Protein AF-A0A4Q3CHF1-F1 (afdb_monomer_lite)

Secondary structure (DSSP, 8-state):
---TTSEEEEEETTEEEEEETT--HHHHHHHTT--GGG--------

Structure (mmCIF, N/CA/C/O backbone):
data_AF-A0A4Q3CHF1-F1
#
_entry.id   AF-A0A4Q3CHF1-F1
#
loop_
_atom_site.group_PDB
_atom_site.id
_atom_site.type_symbol
_atom_site.label_atom_id
_atom_site.label_alt_id
_atom_site.label_comp_id
_atom_site.label_asym_id
_atom_site.label_entity_id
_atom_site.label_seq_id
_atom_site.pdbx_PDB_ins_code
_atom_site.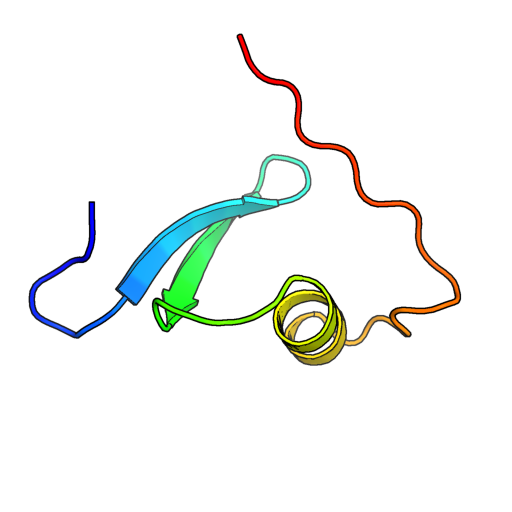Cartn_x
_atom_site.Cartn_y
_atom_site.Cartn_z
_atom_site.occupancy
_atom_site.B_iso_or_equiv
_atom_site.auth_seq_id
_atom_site.auth_comp_id
_atom_site.auth_asym_id
_atom_site.auth_atom_id
_atom_site.pdbx_PDB_model_num
ATOM 1 N N . MET A 1 1 ? 4.625 0.073 -13.014 1.00 77.12 1 MET A N 1
ATOM 2 C CA . MET A 1 1 ? 5.448 -0.951 -13.691 1.00 77.12 1 MET A CA 1
ATOM 3 C C . MET A 1 1 ? 6.254 -1.666 -12.621 1.00 77.12 1 MET A C 1
ATOM 5 O O . MET A 1 1 ? 6.761 -0.979 -11.741 1.00 77.12 1 MET A O 1
ATOM 9 N N . THR A 1 2 ? 6.297 -2.997 -12.634 1.00 92.31 2 THR A N 1
ATOM 10 C CA . THR A 1 2 ? 7.051 -3.781 -11.643 1.00 92.31 2 THR A CA 1
ATOM 11 C C . THR A 1 2 ? 8.537 -3.756 -11.985 1.00 92.31 2 THR A C 1
ATOM 13 O O . THR A 1 2 ? 8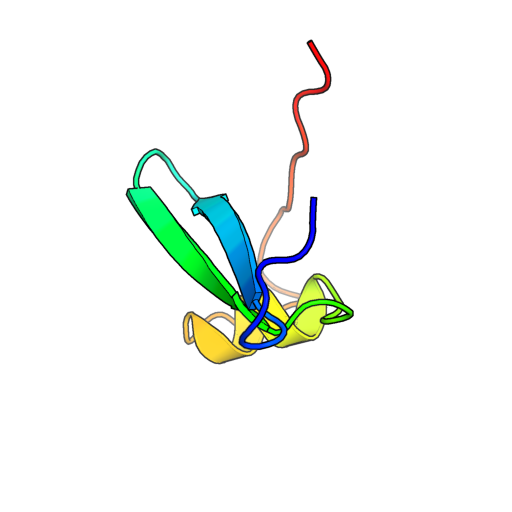.912 -3.936 -13.142 1.00 92.31 2 THR A O 1
ATOM 16 N N . ASN A 1 3 ? 9.373 -3.493 -10.989 1.00 93.94 3 ASN A N 1
ATOM 17 C CA . ASN A 1 3 ? 10.825 -3.490 -11.099 1.00 93.94 3 ASN A CA 1
ATOM 18 C C . ASN A 1 3 ? 11.366 -4.937 -11.176 1.00 93.94 3 ASN A C 1
ATOM 20 O O . ASN A 1 3 ? 10.677 -5.865 -10.747 1.00 93.94 3 ASN A O 1
ATOM 24 N N . PRO A 1 4 ? 12.608 -5.158 -11.653 1.00 95.62 4 PRO A N 1
ATOM 25 C CA . PRO A 1 4 ? 13.193 -6.503 -11.774 1.00 95.62 4 PRO A CA 1
ATOM 26 C C . PRO A 1 4 ? 13.305 -7.287 -10.459 1.00 95.62 4 PRO A C 1
ATOM 28 O O . PRO A 1 4 ? 13.358 -8.510 -10.476 1.00 95.62 4 PRO A O 1
ATOM 31 N N . ASP A 1 5 ? 13.326 -6.593 -9.322 1.00 95.31 5 ASP A N 1
AT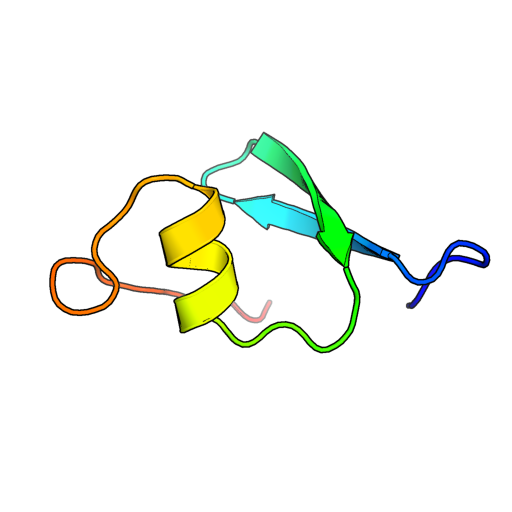OM 32 C CA . ASP A 1 5 ? 13.339 -7.180 -7.976 1.00 95.31 5 ASP A CA 1
ATOM 33 C C . ASP A 1 5 ? 11.929 -7.486 -7.434 1.00 95.31 5 ASP A C 1
ATOM 35 O O . ASP A 1 5 ? 11.769 -7.769 -6.252 1.00 95.31 5 ASP A O 1
ATOM 39 N N . GLY A 1 6 ? 10.894 -7.393 -8.274 1.00 96.38 6 GLY A N 1
ATOM 40 C CA . GLY A 1 6 ? 9.518 -7.719 -7.899 1.00 96.38 6 GLY A CA 1
ATOM 41 C C . GLY A 1 6 ? 8.781 -6.614 -7.140 1.00 96.38 6 GLY A C 1
ATOM 42 O O . GLY A 1 6 ? 7.678 -6.846 -6.652 1.00 96.38 6 GLY A O 1
ATOM 43 N N . THR A 1 7 ? 9.343 -5.409 -7.049 1.00 96.88 7 THR A N 1
ATOM 44 C CA . THR A 1 7 ? 8.731 -4.290 -6.315 1.00 96.88 7 THR A CA 1
ATOM 45 C C . THR A 1 7 ? 8.059 -3.264 -7.229 1.00 96.88 7 THR A C 1
ATOM 47 O O . THR A 1 7 ? 8.341 -3.187 -8.424 1.00 96.88 7 THR A O 1
ATOM 50 N N . ILE A 1 8 ? 7.208 -2.411 -6.665 1.00 95.94 8 ILE A N 1
ATOM 51 C CA . ILE A 1 8 ? 6.689 -1.197 -7.302 1.00 95.94 8 ILE A CA 1
ATOM 52 C C . ILE A 1 8 ? 7.026 0.032 -6.459 1.00 95.94 8 ILE A C 1
ATOM 54 O O . ILE A 1 8 ? 7.164 -0.047 -5.239 1.00 95.94 8 ILE A O 1
ATOM 58 N N . GLN A 1 9 ? 7.150 1.180 -7.122 1.00 95.50 9 GLN A N 1
ATOM 59 C CA . GLN A 1 9 ? 7.246 2.468 -6.441 1.00 95.50 9 GLN A CA 1
ATOM 60 C C . GLN A 1 9 ? 5.851 3.054 -6.247 1.00 95.50 9 GLN A C 1
ATOM 62 O O . GLN A 1 9 ? 5.059 3.102 -7.190 1.00 95.50 9 GLN A O 1
ATOM 67 N N . VAL A 1 10 ? 5.575 3.525 -5.036 1.00 92.50 10 VAL A N 1
ATOM 68 C CA . VAL A 1 10 ? 4.329 4.202 -4.672 1.00 92.50 10 VAL A CA 1
ATOM 69 C C . VAL A 1 10 ? 4.640 5.466 -3.879 1.00 92.50 10 VAL A C 1
ATOM 71 O O . VAL A 1 10 ? 5.721 5.609 -3.303 1.00 92.50 10 VAL A O 1
ATOM 74 N N . ARG A 1 11 ? 3.680 6.389 -3.842 1.00 93.44 11 ARG A N 1
ATOM 75 C CA . ARG A 1 11 ? 3.696 7.518 -2.912 1.00 93.44 11 ARG A CA 1
ATOM 76 C C . ARG A 1 11 ? 2.562 7.327 -1.923 1.00 93.44 11 ARG A C 1
ATOM 78 O O . ARG A 1 11 ? 1.413 7.214 -2.338 1.00 93.44 11 ARG A O 1
ATOM 85 N N . VAL A 1 12 ? 2.888 7.289 -0.639 1.00 93.31 12 VAL A N 1
ATOM 86 C CA . VAL A 1 12 ? 1.901 7.197 0.442 1.00 93.31 12 VAL A CA 1
ATOM 87 C C . VAL A 1 12 ? 2.060 8.440 1.295 1.00 93.31 12 VAL A C 1
ATOM 89 O O . VAL A 1 12 ? 3.145 8.686 1.814 1.00 93.31 12 VAL A O 1
ATOM 92 N N . ASN A 1 13 ? 1.003 9.248 1.393 1.00 91.25 13 ASN A N 1
ATOM 93 C CA . ASN A 1 13 ? 1.023 10.521 2.123 1.00 91.25 13 ASN A CA 1
ATOM 94 C C . ASN A 1 13 ? 2.202 11.432 1.717 1.00 91.25 13 ASN A C 1
ATOM 96 O O . ASN A 1 13 ? 2.852 12.052 2.551 1.00 91.25 13 ASN A O 1
ATOM 100 N N . GLY A 1 14 ? 2.514 11.472 0.416 1.00 92.44 14 GLY A N 1
ATOM 101 C CA . GLY A 1 14 ? 3.617 12.262 -0.144 1.00 92.44 14 GLY A CA 1
ATOM 102 C C . GLY A 1 14 ? 4.998 11.599 -0.082 1.00 92.44 14 GLY A C 1
ATOM 103 O O . GLY A 1 14 ? 5.879 12.005 -0.843 1.00 92.44 14 GLY A O 1
ATOM 104 N N . GLU A 1 15 ? 5.178 10.552 0.728 1.00 95.31 15 GLU A N 1
ATOM 105 C CA . GLU A 1 15 ? 6.453 9.852 0.906 1.00 95.31 15 GLU A CA 1
ATOM 106 C C . GLU A 1 15 ? 6.675 8.772 -0.162 1.00 95.31 15 GLU A C 1
ATOM 108 O O . GLU A 1 15 ? 5.788 7.959 -0.434 1.00 95.31 15 GLU A O 1
ATOM 113 N N . HIS A 1 16 ? 7.873 8.746 -0.753 1.00 95.31 16 HIS A N 1
ATOM 114 C CA . HIS A 1 16 ? 8.276 7.718 -1.713 1.00 95.31 16 HIS A CA 1
ATOM 115 C C . HIS A 1 16 ? 8.594 6.403 -1.009 1.00 95.31 16 HIS A C 1
ATOM 117 O O . HIS A 1 16 ? 9.456 6.351 -0.135 1.00 95.31 16 HIS A O 1
ATOM 123 N N . ARG A 1 17 ? 7.940 5.325 -1.443 1.00 94.44 17 ARG A N 1
ATOM 124 C CA . ARG A 1 17 ? 8.124 3.983 -0.887 1.00 94.44 17 ARG A CA 1
ATOM 125 C C . ARG A 1 17 ? 8.268 2.952 -2.001 1.00 94.44 17 ARG A C 1
ATOM 127 O O . ARG A 1 17 ? 7.737 3.119 -3.101 1.00 94.44 17 ARG A O 1
ATOM 134 N N . ARG A 1 18 ? 8.989 1.874 -1.697 1.00 95.44 18 ARG A N 1
ATOM 135 C CA . ARG A 1 18 ? 9.144 0.694 -2.551 1.00 95.44 18 ARG A CA 1
ATOM 136 C C . ARG A 1 18 ? 8.507 -0.482 -1.824 1.00 95.44 18 ARG A C 1
ATOM 138 O O . ARG A 1 18 ? 8.906 -0.772 -0.703 1.00 95.44 18 ARG A O 1
ATOM 145 N N . ILE A 1 19 ? 7.518 -1.108 -2.447 1.00 94.81 19 ILE A N 1
ATOM 146 C CA . ILE A 1 19 ? 6.736 -2.200 -1.850 1.00 94.81 19 ILE A CA 1
ATOM 147 C C . ILE A 1 19 ? 6.700 -3.392 -2.800 1.00 94.81 19 ILE A C 1
ATOM 149 O O . ILE A 1 19 ? 6.900 -3.217 -4.005 1.00 94.81 19 ILE A O 1
ATOM 153 N N . MET A 1 20 ? 6.444 -4.595 -2.290 1.00 95.62 20 MET A N 1
ATOM 154 C CA . MET A 1 20 ? 6.284 -5.771 -3.149 1.00 95.62 20 MET A CA 1
ATOM 155 C C . MET A 1 20 ? 5.093 -5.589 -4.094 1.00 95.62 20 MET A C 1
ATOM 157 O O . MET A 1 20 ? 4.035 -5.083 -3.715 1.00 95.62 20 MET A O 1
ATOM 161 N N . ALA A 1 21 ? 5.260 -5.983 -5.354 1.00 95.25 21 ALA A N 1
ATOM 162 C CA . ALA A 1 21 ? 4.150 -6.000 -6.293 1.00 95.25 21 ALA A CA 1
ATOM 163 C C . ALA A 1 21 ? 3.115 -7.054 -5.874 1.00 95.25 21 ALA A C 1
ATOM 165 O O . ALA A 1 21 ? 3.467 -8.122 -5.379 1.00 95.25 21 ALA A O 1
ATOM 166 N N . GLY A 1 22 ? 1.836 -6.764 -6.116 1.00 94.38 22 GLY A N 1
ATOM 167 C CA . GLY A 1 22 ? 0.737 -7.689 -5.825 1.00 94.38 22 GLY A CA 1
ATOM 168 C C . GLY A 1 22 ? 0.195 -7.630 -4.394 1.00 94.38 22 GLY A C 1
ATOM 169 O O . GLY A 1 22 ? -0.772 -8.331 -4.114 1.00 94.38 22 GLY A O 1
ATOM 170 N N . LEU A 1 23 ? 0.753 -6.783 -3.520 1.00 95.44 23 LEU A N 1
ATOM 171 C CA . LEU A 1 23 ? 0.161 -6.512 -2.208 1.00 95.44 23 LEU A CA 1
ATOM 172 C C . LEU A 1 23 ? -1.241 -5.915 -2.347 1.00 95.44 23 LEU A C 1
ATOM 174 O O . LEU A 1 23 ? -1.499 -5.078 -3.221 1.00 95.44 23 LEU A O 1
ATOM 178 N N . THR A 1 24 ? -2.138 -6.311 -1.447 1.00 96.44 24 THR A N 1
ATOM 179 C CA . THR A 1 24 ? -3.412 -5.617 -1.280 1.00 96.44 24 THR A CA 1
ATOM 180 C C . THR A 1 24 ? -3.208 -4.315 -0.502 1.00 96.44 24 THR A C 1
ATOM 182 O O . THR A 1 24 ? -2.187 -4.093 0.150 1.00 96.44 24 THR A O 1
ATOM 185 N N . ILE A 1 25 ? -4.212 -3.439 -0.526 1.00 95.00 25 ILE A N 1
ATOM 186 C CA . ILE A 1 25 ? -4.201 -2.214 0.285 1.00 95.00 25 ILE A CA 1
ATOM 187 C C . ILE A 1 25 ? -4.170 -2.530 1.792 1.00 95.00 25 ILE A C 1
ATOM 189 O O . ILE A 1 25 ? -3.550 -1.791 2.554 1.00 95.00 25 ILE A O 1
ATOM 193 N N . ALA A 1 26 ? -4.795 -3.630 2.225 1.00 97.06 26 ALA A N 1
ATOM 194 C CA . ALA A 1 26 ? -4.787 -4.049 3.625 1.00 97.06 26 ALA A CA 1
ATOM 195 C C . ALA A 1 26 ? -3.400 -4.540 4.075 1.00 97.06 26 ALA A C 1
ATOM 197 O O . ALA A 1 26 ? -2.968 -4.218 5.186 1.00 97.06 26 ALA A O 1
ATOM 198 N N . ASP A 1 27 ? -2.687 -5.256 3.200 1.00 96.94 27 ASP A N 1
ATOM 199 C CA . ASP A 1 27 ? -1.303 -5.667 3.460 1.00 96.94 27 ASP A CA 1
ATOM 200 C C . ASP A 1 27 ? -0.402 -4.437 3.595 1.00 96.94 27 ASP A C 1
ATOM 202 O O . ASP A 1 27 ? 0.321 -4.303 4.579 1.00 96.94 27 ASP A O 1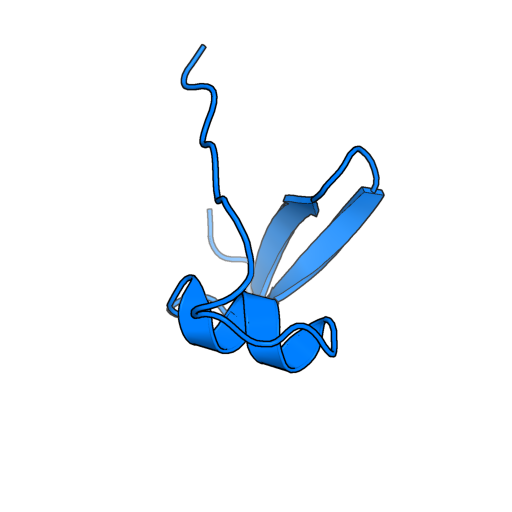
ATOM 206 N N . LEU A 1 28 ? -0.525 -3.484 2.663 1.00 95.19 28 LEU A N 1
ATOM 207 C CA . LEU A 1 28 ? 0.226 -2.230 2.710 1.00 95.19 28 LEU A CA 1
ATOM 208 C C . LEU A 1 28 ? -0.054 -1.436 3.995 1.00 95.19 28 LEU A C 1
ATOM 210 O O . LEU A 1 28 ? 0.874 -0.937 4.622 1.00 95.19 28 LEU A O 1
ATOM 214 N N . ALA A 1 29 ? -1.318 -1.316 4.408 1.00 95.94 29 ALA A N 1
ATOM 215 C CA . ALA A 1 29 ? -1.671 -0.642 5.657 1.00 95.94 29 ALA A CA 1
ATOM 216 C C . ALA A 1 29 ? -1.016 -1.320 6.873 1.00 95.94 29 ALA A C 1
ATOM 218 O O . ALA A 1 29 ? -0.460 -0.636 7.732 1.00 95.94 29 ALA A O 1
ATOM 219 N N . SER A 1 30 ? -1.007 -2.653 6.897 1.00 96.38 30 SER A N 1
ATOM 220 C CA . SER A 1 30 ? -0.377 -3.431 7.967 1.00 96.38 30 SER A CA 1
ATOM 221 C C . SER A 1 30 ? 1.147 -3.243 8.000 1.00 96.38 30 SER A C 1
ATOM 223 O O . SER A 1 30 ? 1.709 -3.054 9.077 1.00 96.38 30 SER A O 1
ATOM 225 N N . GLU A 1 31 ? 1.822 -3.202 6.843 1.00 93.44 31 GLU A N 1
ATOM 226 C CA . GLU A 1 31 ? 3.265 -2.901 6.751 1.00 93.44 31 GLU A CA 1
ATOM 227 C C . GLU A 1 31 ? 3.616 -1.492 7.253 1.00 93.44 31 GLU A C 1
ATOM 229 O O . GLU A 1 31 ? 4.708 -1.263 7.774 1.00 93.44 31 GLU A O 1
ATOM 234 N N . LEU A 1 32 ? 2.684 -0.543 7.138 1.00 93.38 32 LEU A N 1
ATOM 235 C CA . LEU A 1 32 ? 2.823 0.814 7.674 1.00 93.38 32 LEU A CA 1
ATOM 236 C C . LEU A 1 32 ? 2.524 0.903 9.181 1.00 93.38 32 LEU A C 1
ATOM 238 O O . LEU A 1 32 ? 2.611 1.990 9.751 1.00 93.38 32 LEU A O 1
ATOM 242 N N . GLY A 1 33 ? 2.167 -0.210 9.832 1.00 95.81 33 GLY A N 1
ATOM 243 C CA . GLY A 1 33 ? 1.771 -0.243 11.241 1.00 95.81 33 GLY A CA 1
ATOM 244 C C . GLY A 1 33 ? 0.376 0.332 11.500 1.00 95.81 33 GLY A C 1
ATOM 245 O O . GLY A 1 33 ? 0.084 0.750 12.621 1.00 95.81 33 GLY A O 1
ATOM 246 N N . LEU A 1 34 ? -0.478 0.383 10.475 1.00 96.56 34 LEU A N 1
ATOM 247 C CA . LEU A 1 34 ? -1.851 0.874 10.558 1.00 96.56 34 LEU A CA 1
ATOM 248 C C . LEU A 1 34 ? -2.835 -0.296 10.632 1.00 96.56 34 LEU A C 1
ATOM 250 O O . LEU A 1 34 ? -2.617 -1.353 10.046 1.00 96.56 34 LEU A O 1
ATOM 254 N N . GLU A 1 35 ? -3.954 -0.088 11.324 1.00 97.62 35 GLU A N 1
ATOM 255 C CA . GLU A 1 35 ? -5.053 -1.053 11.333 1.00 97.62 35 GLU A CA 1
ATOM 256 C C . GLU A 1 35 ? -5.946 -0.804 10.091 1.00 97.62 35 GLU A C 1
ATOM 258 O O . GLU A 1 35 ? -6.504 0.295 9.976 1.00 97.62 35 GLU A O 1
ATOM 263 N N . PRO A 1 36 ? -6.089 -1.769 9.154 1.00 97.25 36 PRO A N 1
ATOM 264 C CA . PRO A 1 36 ? -6.739 -1.536 7.857 1.00 97.25 36 PRO A CA 1
ATOM 265 C C . PRO A 1 36 ? -8.210 -1.103 7.924 1.00 97.25 36 PRO A C 1
ATOM 267 O O . PRO A 1 36 ? -8.690 -0.413 7.031 1.00 97.25 36 PRO A O 1
ATOM 270 N N . THR A 1 37 ? -8.937 -1.498 8.969 1.00 97.12 37 THR A N 1
ATOM 271 C CA . THR A 1 37 ? -10.354 -1.162 9.184 1.00 97.12 37 THR A CA 1
ATOM 272 C C . THR A 1 37 ? -10.557 0.194 9.862 1.00 97.12 37 THR A C 1
ATOM 274 O O . THR A 1 37 ? -11.680 0.695 9.910 1.00 97.12 37 THR A O 1
ATOM 277 N N . LYS A 1 38 ? -9.486 0.808 10.381 1.00 97.69 38 LYS A N 1
ATOM 278 C CA . LYS A 1 38 ? -9.521 2.105 11.080 1.00 97.69 38 LYS A CA 1
ATOM 279 C C . LYS A 1 38 ? -8.959 3.263 10.263 1.00 97.69 38 LYS A C 1
ATOM 281 O O . LYS A 1 38 ? -8.816 4.362 10.799 1.00 97.69 38 LYS A O 1
ATOM 286 N N . ILE A 1 39 ? -8.640 3.036 8.991 1.00 95.75 39 ILE A N 1
ATOM 287 C CA . ILE A 1 39 ? -8.117 4.064 8.092 1.00 95.75 39 ILE A CA 1
ATOM 288 C C . ILE A 1 39 ? -9.005 4.236 6.864 1.00 95.75 39 ILE A C 1
ATOM 290 O O . ILE A 1 39 ? -9.692 3.314 6.429 1.00 95.75 39 ILE A O 1
ATOM 294 N N . ALA A 1 40 ? -8.953 5.429 6.281 1.00 94.44 40 ALA A N 1
ATOM 295 C CA . ALA A 1 40 ? -9.471 5.680 4.947 1.00 94.44 40 ALA A CA 1
ATOM 296 C C . ALA A 1 40 ? -8.327 5.588 3.933 1.00 94.44 40 ALA A C 1
ATOM 298 O O . ALA A 1 40 ? -7.200 5.997 4.221 1.00 94.44 40 ALA A O 1
ATOM 299 N N . VAL A 1 41 ? -8.626 5.068 2.743 1.00 93.75 41 VAL A N 1
ATOM 300 C CA . VAL A 1 41 ? -7.683 5.015 1.623 1.00 93.75 41 VAL A CA 1
ATOM 301 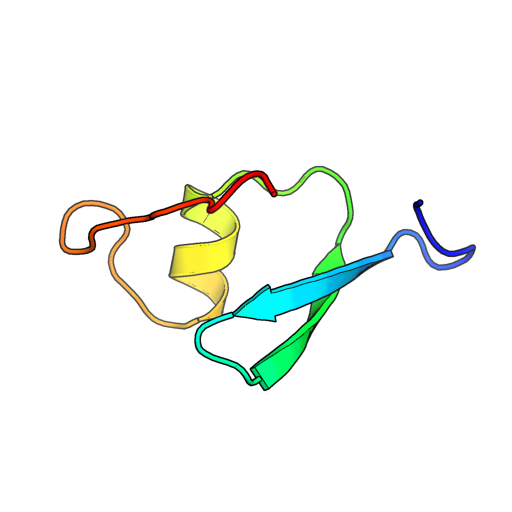C C . VAL A 1 41 ? -8.300 5.733 0.438 1.00 93.75 41 VAL A C 1
ATOM 303 O O . VAL A 1 41 ? -9.398 5.394 0.002 1.00 93.75 41 VAL A O 1
ATOM 306 N N . GLU A 1 42 ? -7.566 6.699 -0.100 1.00 93.88 42 GLU A N 1
ATOM 307 C CA . GLU A 1 42 ? -7.914 7.408 -1.324 1.00 93.88 42 GLU A CA 1
ATOM 308 C C . GLU A 1 42 ? -6.866 7.139 -2.404 1.00 93.88 42 GLU A C 1
ATOM 310 O O . GLU A 1 42 ? -5.662 7.081 -2.145 1.00 93.88 42 GLU A O 1
ATOM 315 N N . ARG A 1 43 ? -7.333 6.964 -3.641 1.00 90.75 43 ARG A N 1
ATOM 316 C CA . ARG A 1 43 ? -6.476 6.933 -4.821 1.00 90.75 43 ARG A CA 1
ATOM 317 C C . ARG A 1 43 ? -6.946 8.023 -5.763 1.00 90.75 43 ARG A C 1
ATOM 319 O O . ARG A 1 43 ? -7.906 7.824 -6.503 1.00 90.75 43 ARG A O 1
ATOM 326 N N . ASN A 1 44 ? -6.237 9.142 -5.750 1.00 83.00 44 ASN A N 1
ATOM 327 C CA . ASN A 1 44 ? -6.487 10.223 -6.690 1.00 83.00 44 ASN A CA 1
ATOM 328 C C . ASN A 1 44 ? -5.922 9.800 -8.051 1.00 83.00 44 ASN A C 1
ATOM 330 O O . ASN A 1 44 ? -4.711 9.735 -8.260 1.00 83.00 44 ASN A O 1
ATOM 334 N N . LEU A 1 45 ? -6.828 9.349 -8.918 1.00 69.06 45 LEU A N 1
ATOM 335 C CA . LEU A 1 45 ? -6.579 9.075 -10.324 1.00 69.06 45 LEU A CA 1
ATOM 336 C C . LEU A 1 45 ? -6.661 10.399 -11.078 1.00 69.06 45 LEU A C 1
ATOM 338 O O . LEU A 1 45 ? -7.758 10.844 -11.408 1.00 69.06 45 LEU A O 1
ATOM 342 N N . GLU A 1 46 ? -5.508 11.010 -11.306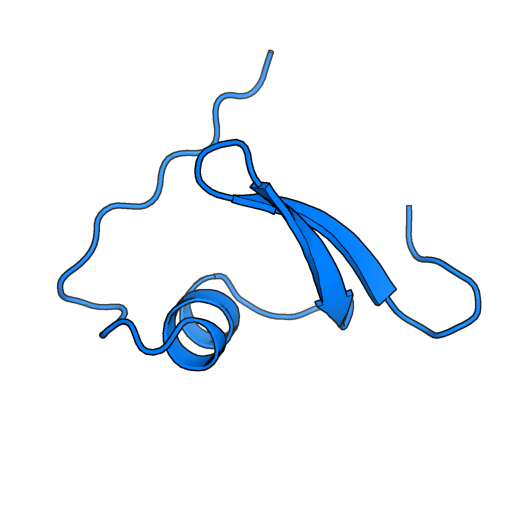 1.00 59.34 46 GLU A N 1
ATOM 343 C CA . GLU A 1 46 ? -5.333 12.085 -12.286 1.00 59.34 46 GLU A CA 1
ATOM 344 C C . GLU A 1 46 ? -4.813 11.500 -13.604 1.00 59.34 46 GLU A C 1
ATOM 346 O O . GLU A 1 46 ? -3.926 10.611 -13.545 1.00 59.34 46 GLU A O 1
#

Radius of gyration: 11.18 Å; chains: 1; bounding box: 24×20×25 Å

pLDDT: mean 93.04, std 7.14, range [59.34, 97.69]

Foldseek 3Di:
DADPVQWDWDADPNDIDIGHPPDDPCNVCVVVVHHSVPDDDDDPDD

Sequence (46 aa):
MTNPDGTIQVRVNGEHRRIMAGLTIADLASELGLEPTKIAVERNLE